Protein AF-A0A4Y9UIU7-F1 (afdb_monomer_lite)

pLDDT: mean 72.03, std 17.16, range [30.8, 91.81]

Foldseek 3Di:
DDDPVVLPPDDPPPDDQSLNSVCVVLDDFDLQDLVSLLVSLVVLVCLLVVLPPDDDDCNVSSVVSSVVSLVVNLVSLVSLVPHPDPDDPSSLVSVLVSCVSVPHDPVVSVVVVVVVVVVVVVD

Radius of gyration: 16.74 Å; chains: 1; bounding box: 35×34×52 Å

Secondary structure (DSSP, 8-state):
--SGGGGG---TT--S-HHHHHHHHH-PPPTT-HHHHHHHHHHHHHHHHHTTT--STTHHHHHHHHHHHHHHHHHHHHHHHH------HHHHHHHHHHHHHTT--HHHHHHHHHHHHHHHT--

Sequence (123 aa):
MGGFIKAATVRKDGRRDTAYYLMEALGEPEPNNVAEMVRFYETCAGFYDGSAGAKGDVAGLIERIREQVLDLVLAVGQAIHEMKSPYSRERVRVCLDYAMRAGMSAENVERERVRLEASQLVG

Structure (mmCIF, N/CA/C/O backbone):
data_AF-A0A4Y9UIU7-F1
#
_entry.id   AF-A0A4Y9UIU7-F1
#
loop_
_atom_site.group_PDB
_atom_site.id
_atom_site.type_symbol
_atom_site.label_atom_id
_atom_site.label_alt_id
_atom_site.label_comp_id
_atom_site.label_asym_id
_atom_site.label_entity_id
_atom_site.label_seq_id
_atom_site.pdbx_PDB_ins_code
_atom_site.Cartn_x
_atom_site.Cartn_y
_atom_site.Cartn_z
_atom_site.occupancy
_atom_site.B_iso_or_equiv
_atom_site.auth_seq_id
_atom_site.auth_comp_id
_atom_site.auth_asym_id
_atom_site.auth_atom_id
_atom_site.pdbx_PDB_model_num
ATOM 1 N N . MET A 1 1 ? 16.993 -13.059 2.459 1.00 40.78 1 MET A N 1
ATOM 2 C CA . MET A 1 1 ? 17.206 -12.119 1.334 1.00 40.78 1 MET A CA 1
ATOM 3 C C . MET A 1 1 ? 17.414 -12.924 0.055 1.00 40.78 1 MET A C 1
ATOM 5 O O . MET A 1 1 ? 18.257 -13.807 0.078 1.00 40.78 1 MET A O 1
ATOM 9 N N . GLY A 1 2 ? 16.638 -12.675 -1.012 1.00 30.88 2 GLY A N 1
ATOM 10 C CA . GLY A 1 2 ? 16.898 -13.259 -2.345 1.00 30.88 2 GLY A CA 1
ATOM 11 C C . GLY A 1 2 ? 15.711 -13.830 -3.144 1.00 30.88 2 GLY A C 1
ATOM 12 O O . GLY A 1 2 ? 15.934 -14.345 -4.234 1.00 30.88 2 GLY A O 1
ATOM 13 N N . GLY A 1 3 ? 14.468 -13.767 -2.649 1.00 30.80 3 GLY A N 1
ATOM 14 C CA . GLY A 1 3 ? 13.324 -14.445 -3.291 1.00 30.80 3 GLY A CA 1
ATOM 15 C C . GLY A 1 3 ? 12.620 -13.671 -4.417 1.00 30.80 3 GLY A C 1
ATOM 16 O O . GLY A 1 3 ? 12.250 -14.264 -5.424 1.00 30.80 3 GLY A O 1
ATOM 17 N N . PHE A 1 4 ? 12.466 -12.350 -4.285 1.00 40.66 4 PHE A N 1
ATOM 18 C CA . PHE A 1 4 ? 11.581 -11.565 -5.163 1.00 40.66 4 PHE A CA 1
ATOM 19 C C . PHE A 1 4 ? 12.152 -11.277 -6.560 1.00 40.66 4 PHE A C 1
ATOM 21 O O . PHE A 1 4 ? 11.406 -11.251 -7.534 1.00 40.66 4 PHE A O 1
ATOM 28 N N . ILE A 1 5 ? 13.477 -11.155 -6.704 1.00 37.56 5 ILE A N 1
ATOM 29 C CA . ILE A 1 5 ? 14.112 -10.858 -8.006 1.00 37.56 5 ILE A CA 1
ATOM 30 C C . ILE A 1 5 ? 14.001 -12.053 -8.979 1.00 37.56 5 ILE A C 1
ATOM 32 O O . ILE A 1 5 ? 14.087 -11.880 -10.191 1.00 37.56 5 ILE A O 1
ATOM 36 N N . LYS A 1 6 ? 13.725 -13.270 -8.484 1.00 33.81 6 LYS A N 1
ATOM 37 C CA . LYS A 1 6 ? 13.523 -14.452 -9.339 1.00 33.81 6 LYS A CA 1
ATOM 38 C C . LYS A 1 6 ? 12.153 -14.506 -10.025 1.00 33.81 6 LYS A C 1
ATOM 40 O O . LYS A 1 6 ? 12.049 -15.179 -11.046 1.00 33.81 6 LYS A O 1
ATOM 45 N N . ALA A 1 7 ? 11.141 -13.787 -9.535 1.00 40.50 7 ALA A N 1
ATOM 46 C CA . ALA A 1 7 ? 9.820 -13.739 -10.173 1.00 40.50 7 ALA A CA 1
ATOM 47 C C . ALA A 1 7 ? 9.818 -12.936 -11.490 1.00 40.50 7 ALA A C 1
ATOM 49 O O . ALA A 1 7 ? 8.937 -13.110 -12.323 1.00 40.50 7 ALA A O 1
ATOM 50 N N . ALA A 1 8 ? 10.848 -12.118 -11.732 1.00 39.47 8 ALA A N 1
ATOM 51 C CA . ALA A 1 8 ? 11.012 -11.341 -12.960 1.00 39.47 8 ALA A CA 1
ATOM 52 C C . ALA A 1 8 ? 11.629 -12.144 -14.129 1.00 39.47 8 ALA A C 1
ATOM 54 O O . ALA A 1 8 ? 12.274 -11.566 -15.005 1.00 39.47 8 ALA A O 1
ATOM 55 N N . THR A 1 9 ? 11.475 -13.475 -14.170 1.00 38.97 9 THR A N 1
ATOM 56 C CA . THR A 1 9 ? 11.912 -14.262 -15.337 1.00 38.97 9 THR A CA 1
ATOM 57 C C . THR A 1 9 ? 10.841 -14.228 -16.424 1.00 38.97 9 THR A C 1
ATOM 59 O O . THR A 1 9 ? 9.981 -15.099 -16.528 1.00 38.97 9 THR A O 1
ATOM 62 N N . VAL A 1 10 ? 10.927 -13.191 -17.258 1.00 40.75 10 VAL A N 1
ATOM 63 C CA . VAL A 1 10 ? 10.235 -13.076 -18.546 1.00 40.75 10 VAL A CA 1
ATOM 64 C C . VAL A 1 10 ? 10.506 -14.344 -19.365 1.00 40.75 10 VAL A C 1
ATOM 66 O O . VAL A 1 10 ? 11.645 -14.611 -19.760 1.00 40.75 10 VAL A O 1
ATOM 69 N N . ARG A 1 11 ? 9.474 -15.157 -19.616 1.00 39.66 11 ARG A N 1
ATOM 70 C CA . ARG A 1 11 ? 9.565 -16.245 -20.596 1.00 39.66 11 ARG A CA 1
ATOM 71 C C . ARG A 1 11 ? 9.667 -15.651 -22.006 1.00 39.66 11 ARG A C 1
ATOM 73 O O . ARG A 1 11 ? 9.054 -14.637 -22.328 1.00 39.66 11 ARG A O 1
ATOM 80 N N . LYS A 1 12 ? 10.449 -16.317 -22.861 1.00 39.03 12 LYS A N 1
ATOM 81 C CA . LYS A 1 12 ? 10.715 -15.968 -24.272 1.00 39.03 12 LYS A CA 1
ATOM 82 C C . LYS A 1 12 ? 9.478 -15.973 -25.194 1.00 39.03 12 LYS A C 1
ATOM 84 O O . LYS A 1 12 ? 9.623 -15.678 -26.374 1.00 39.03 12 LYS A O 1
ATOM 89 N N . ASP A 1 13 ? 8.296 -16.321 -24.695 1.00 44.06 13 ASP A N 1
ATOM 90 C CA . ASP A 1 13 ? 7.039 -16.429 -25.449 1.00 44.06 13 ASP A CA 1
ATOM 91 C C . ASP A 1 13 ? 6.150 -15.172 -25.361 1.00 44.06 13 ASP A C 1
ATOM 93 O O . ASP A 1 13 ? 5.113 -15.104 -26.022 1.00 44.06 13 ASP A O 1
ATOM 97 N N . GLY A 1 14 ? 6.573 -14.142 -24.615 1.00 45.38 14 GLY A N 1
ATOM 98 C CA . GLY A 1 14 ? 6.052 -12.777 -24.747 1.00 45.38 14 GLY A CA 1
ATOM 99 C C . GLY A 1 14 ? 4.582 -12.579 -24.366 1.00 45.38 14 GLY A C 1
ATOM 100 O O . GLY A 1 14 ? 3.991 -11.577 -24.762 1.00 45.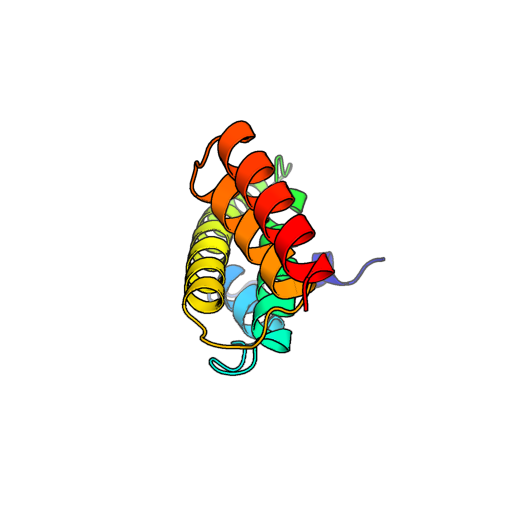38 14 GLY A O 1
ATOM 101 N N . ARG A 1 15 ? 3.963 -13.505 -23.623 1.00 44.19 15 ARG A N 1
ATOM 102 C CA . ARG A 1 15 ? 2.549 -13.399 -23.223 1.00 44.19 15 ARG A CA 1
ATOM 103 C C . ARG A 1 15 ? 2.309 -13.919 -21.811 1.00 44.19 15 ARG A C 1
ATOM 105 O O . ARG A 1 15 ? 1.774 -15.007 -21.636 1.00 44.19 15 ARG A O 1
ATOM 112 N N . ARG A 1 16 ? 2.703 -13.122 -20.820 1.00 46.44 16 ARG A N 1
ATOM 113 C CA . ARG A 1 16 ? 2.139 -13.056 -19.459 1.00 46.44 16 ARG A CA 1
ATOM 114 C C . ARG A 1 16 ? 2.777 -11.847 -18.786 1.00 46.44 16 ARG A C 1
ATOM 116 O O . ARG A 1 16 ? 3.996 -11.806 -18.645 1.00 46.44 16 ARG A O 1
ATOM 123 N N . ASP A 1 17 ? 1.965 -10.842 -18.473 1.00 50.41 17 ASP A N 1
ATOM 124 C CA . ASP A 1 17 ? 2.434 -9.602 -17.860 1.00 50.41 17 ASP A CA 1
ATOM 125 C C . ASP A 1 17 ? 3.129 -9.909 -16.533 1.00 50.41 17 ASP A C 1
ATOM 127 O O . ASP A 1 17 ? 2.620 -10.670 -15.714 1.00 50.41 17 ASP A O 1
ATOM 131 N N . THR A 1 18 ? 4.284 -9.306 -16.279 1.00 47.66 18 THR A N 1
ATOM 132 C CA . THR A 1 18 ? 4.966 -9.432 -14.983 1.00 47.66 18 THR A CA 1
ATOM 133 C C . THR A 1 18 ? 4.066 -8.956 -13.832 1.00 47.66 18 THR A C 1
ATOM 135 O O . THR A 1 18 ? 4.178 -9.479 -12.730 1.00 47.66 18 THR A O 1
ATOM 138 N N . ALA A 1 19 ? 3.123 -8.039 -14.091 1.00 43.84 19 ALA A N 1
ATOM 139 C CA . ALA A 1 19 ? 2.060 -7.665 -13.155 1.00 43.84 19 ALA A CA 1
ATOM 140 C C . ALA A 1 19 ? 1.084 -8.820 -12.869 1.00 43.84 19 ALA A C 1
ATOM 142 O O . ALA A 1 19 ? 0.694 -9.017 -11.725 1.00 43.84 19 ALA A O 1
ATOM 143 N N . TYR A 1 20 ? 0.752 -9.634 -13.876 1.00 43.62 20 TYR A N 1
ATOM 144 C CA . TYR A 1 20 ? -0.037 -10.858 -13.706 1.00 43.62 20 TYR A CA 1
ATOM 145 C C . TYR A 1 20 ? 0.715 -11.895 -12.869 1.00 43.62 20 TYR A C 1
ATOM 147 O O . TYR A 1 20 ? 0.118 -12.519 -12.007 1.00 43.62 20 TYR A O 1
ATOM 155 N N . TYR A 1 21 ? 2.033 -12.036 -13.059 1.00 50.69 21 TYR A N 1
ATOM 156 C CA . TYR A 1 21 ? 2.851 -12.921 -12.222 1.00 50.69 21 TYR A CA 1
ATOM 157 C C . TYR A 1 21 ? 3.011 -12.384 -10.798 1.00 50.69 21 TYR A C 1
ATOM 159 O O . TYR A 1 21 ? 3.053 -13.167 -9.859 1.00 50.69 21 TYR A O 1
ATOM 167 N N . LEU A 1 22 ? 3.084 -11.061 -10.619 1.00 51.28 22 LEU A N 1
ATOM 168 C CA . LEU A 1 22 ? 3.048 -10.448 -9.294 1.00 51.28 22 LEU A CA 1
ATOM 169 C C . LEU A 1 22 ? 1.698 -10.748 -8.628 1.00 51.28 22 LEU A C 1
ATOM 171 O O . LEU A 1 22 ? 1.681 -11.247 -7.517 1.00 51.28 22 LEU A O 1
ATOM 175 N N . MET A 1 23 ? 0.578 -10.549 -9.326 1.00 49.59 23 MET A N 1
ATOM 176 C CA . MET A 1 23 ? -0.759 -10.859 -8.810 1.00 49.59 23 MET A CA 1
ATOM 177 C C . MET A 1 23 ? -0.963 -12.361 -8.529 1.00 49.59 23 MET A C 1
ATOM 179 O O . MET A 1 23 ? -1.456 -12.706 -7.461 1.00 49.59 23 MET A O 1
ATOM 183 N N . GLU A 1 24 ? -0.511 -13.268 -9.406 1.00 49.16 24 GLU A N 1
ATOM 184 C CA . GLU A 1 24 ? -0.530 -14.727 -9.175 1.00 49.16 24 GLU A CA 1
ATOM 185 C C . GLU A 1 24 ? 0.385 -15.144 -8.015 1.00 49.16 24 GLU A C 1
ATOM 187 O O . GLU A 1 24 ? 0.018 -16.009 -7.223 1.00 49.16 24 GLU A O 1
ATOM 192 N N . ALA A 1 25 ? 1.580 -14.553 -7.902 1.00 53.06 25 ALA A N 1
ATOM 193 C CA . ALA A 1 25 ? 2.531 -14.869 -6.835 1.00 53.06 25 ALA A CA 1
ATOM 194 C C . ALA A 1 25 ? 2.100 -14.306 -5.477 1.00 53.06 25 ALA A C 1
ATOM 196 O O . ALA A 1 25 ? 2.523 -14.827 -4.444 1.00 53.06 25 ALA A O 1
ATOM 197 N N . LEU A 1 26 ? 1.295 -13.243 -5.478 1.00 54.97 26 LEU A N 1
ATOM 198 C CA . LEU A 1 26 ? 0.755 -12.633 -4.270 1.00 54.97 26 LEU A CA 1
ATOM 199 C C . LEU A 1 26 ? -0.567 -13.278 -3.836 1.00 54.97 26 LEU A C 1
ATOM 201 O O . LEU A 1 26 ? -0.825 -13.311 -2.635 1.00 54.97 26 LEU A O 1
ATOM 205 N N . GLY A 1 27 ? -1.340 -13.842 -4.774 1.00 56.97 27 GLY A N 1
ATOM 206 C CA . GLY A 1 27 ? -2.690 -14.362 -4.539 1.00 56.97 27 GLY A CA 1
ATOM 207 C C . GLY A 1 27 ? -3.673 -13.234 -4.207 1.00 56.97 27 GLY A C 1
ATOM 208 O O . GLY A 1 27 ? -3.333 -12.307 -3.478 1.00 56.97 27 GLY A O 1
ATOM 209 N N . GLU A 1 28 ? -4.899 -13.269 -4.737 1.00 65.38 28 GLU A N 1
ATOM 210 C CA . GLU A 1 28 ? -5.919 -12.302 -4.304 1.00 65.38 28 GLU A CA 1
ATOM 211 C C . GLU A 1 28 ? -6.196 -12.503 -2.801 1.00 65.38 28 GLU A C 1
ATOM 213 O O . GLU A 1 28 ? -6.477 -13.635 -2.393 1.00 65.38 28 GLU A O 1
ATOM 218 N N . PRO A 1 29 ? -6.088 -11.455 -1.961 1.00 74.81 29 PRO A N 1
ATOM 219 C CA . PRO A 1 29 ? -6.355 -11.588 -0.533 1.00 74.81 29 PRO A CA 1
ATOM 220 C C . PRO A 1 29 ? -7.841 -11.865 -0.300 1.00 74.81 29 PRO A C 1
ATOM 222 O O . PRO A 1 29 ? -8.696 -11.338 -1.016 1.00 74.81 29 PRO A O 1
ATOM 225 N N . GLU A 1 30 ? -8.179 -12.649 0.727 1.00 77.50 30 GLU A N 1
ATOM 226 C CA . GLU A 1 30 ? -9.582 -12.884 1.057 1.00 77.50 30 GLU A CA 1
ATOM 227 C C . GLU A 1 30 ? -10.275 -11.555 1.463 1.00 77.50 30 GLU A C 1
ATOM 229 O O . GLU A 1 30 ? -9.859 -10.922 2.441 1.00 77.50 30 GLU A O 1
ATOM 234 N N . PRO A 1 31 ? -11.366 -11.127 0.784 1.00 70.06 31 PRO A N 1
ATOM 235 C CA . PRO A 1 31 ? -11.926 -9.772 0.923 1.00 70.06 31 PRO A CA 1
ATOM 236 C C . PRO A 1 31 ? -12.409 -9.382 2.327 1.00 70.06 31 PRO A C 1
ATOM 238 O O . PRO A 1 31 ? -12.560 -8.200 2.627 1.00 70.06 31 PRO A O 1
ATOM 241 N N . ASN A 1 32 ? -12.665 -10.362 3.198 1.00 79.50 32 ASN A N 1
ATOM 242 C CA . ASN A 1 32 ? -13.147 -10.145 4.566 1.00 79.50 32 ASN A CA 1
ATOM 243 C C . ASN A 1 32 ? -12.083 -10.427 5.638 1.00 79.50 32 ASN A C 1
ATOM 245 O O . ASN A 1 32 ? -12.353 -10.304 6.834 1.00 79.50 32 ASN A O 1
ATOM 249 N N . ASN A 1 33 ? -10.866 -10.774 5.226 1.00 83.12 33 ASN A N 1
ATOM 250 C CA . ASN A 1 33 ? -9.776 -11.130 6.116 1.00 83.12 33 ASN A CA 1
ATOM 251 C C . ASN A 1 33 ? -8.779 -9.968 6.208 1.00 83.12 33 ASN A C 1
ATOM 253 O O . ASN A 1 33 ? -7.856 -9.840 5.406 1.00 83.12 33 ASN A O 1
ATOM 257 N N . VAL A 1 34 ? -8.957 -9.107 7.217 1.00 84.25 34 VAL A N 1
ATOM 258 C CA . VAL A 1 34 ? -8.118 -7.905 7.406 1.00 84.25 34 VAL A CA 1
ATOM 259 C C . VAL A 1 34 ? -6.630 -8.250 7.455 1.00 84.25 34 VAL A C 1
ATOM 261 O O . VAL A 1 34 ? -5.819 -7.512 6.908 1.00 84.25 34 VAL A O 1
ATOM 264 N N . ALA A 1 35 ? -6.256 -9.361 8.093 1.00 84.50 35 ALA A N 1
ATOM 265 C CA . ALA A 1 35 ? -4.854 -9.741 8.232 1.00 84.50 35 ALA A CA 1
ATOM 266 C C . ALA A 1 35 ? -4.226 -10.119 6.881 1.00 84.50 35 ALA A C 1
ATOM 268 O O . ALA A 1 35 ? -3.070 -9.783 6.627 1.00 84.50 35 ALA A O 1
ATOM 269 N N . GLU A 1 36 ? -4.971 -10.794 6.004 1.00 84.00 36 GLU A N 1
ATOM 270 C CA . GLU A 1 36 ? -4.527 -11.076 4.633 1.00 84.00 36 GLU A CA 1
ATOM 271 C C . GLU A 1 36 ? -4.461 -9.816 3.780 1.00 84.00 36 GLU A C 1
ATOM 273 O O . GLU A 1 36 ? -3.439 -9.575 3.139 1.00 84.00 36 GLU A O 1
ATOM 278 N N . MET A 1 37 ? -5.494 -8.975 3.845 1.00 85.38 37 MET A N 1
ATOM 279 C CA . MET A 1 37 ? -5.535 -7.696 3.135 1.00 85.38 37 MET A CA 1
ATOM 280 C C . MET A 1 37 ? -4.352 -6.797 3.524 1.00 85.38 37 MET A C 1
ATOM 282 O O . MET A 1 37 ? -3.705 -6.216 2.656 1.00 85.38 37 MET A O 1
ATOM 286 N N . VAL A 1 38 ? -4.011 -6.726 4.817 1.00 87.56 38 VAL A N 1
ATOM 287 C CA . VAL A 1 38 ? -2.845 -5.979 5.318 1.00 87.56 38 VAL A CA 1
ATOM 288 C C . VAL A 1 38 ? -1.534 -6.547 4.765 1.00 87.56 38 VAL A C 1
ATOM 290 O O . VAL A 1 38 ? -0.714 -5.779 4.267 1.00 87.56 38 VAL A O 1
ATOM 293 N N . ARG A 1 39 ? -1.330 -7.872 4.792 1.00 85.38 39 ARG A N 1
ATOM 294 C CA . ARG A 1 39 ? -0.112 -8.497 4.233 1.00 85.38 39 ARG A CA 1
ATOM 295 C C . ARG A 1 39 ? 0.027 -8.246 2.733 1.00 85.38 39 ARG A C 1
ATOM 297 O O . ARG A 1 39 ? 1.127 -7.990 2.237 1.00 85.38 39 ARG A O 1
ATOM 304 N N . PHE A 1 40 ? -1.087 -8.309 2.012 1.00 83.81 40 PHE A N 1
ATOM 305 C CA . PHE A 1 40 ? -1.120 -8.036 0.583 1.00 83.81 40 PHE A CA 1
ATOM 306 C C . PHE A 1 40 ? -0.789 -6.568 0.288 1.00 83.81 40 PHE A C 1
ATOM 308 O O . PHE A 1 40 ? 0.084 -6.290 -0.538 1.00 83.81 40 PHE A O 1
ATOM 315 N N . TYR A 1 41 ? -1.396 -5.638 1.033 1.00 88.69 41 TYR A N 1
ATOM 316 C CA . TYR A 1 41 ? -1.088 -4.208 0.966 1.00 88.69 41 TYR A CA 1
ATOM 317 C C . TYR A 1 41 ? 0.405 -3.941 1.197 1.00 88.69 41 TYR A C 1
ATOM 319 O O . TYR A 1 41 ? 1.049 -3.281 0.384 1.00 88.69 41 TYR A O 1
ATOM 327 N N . GLU A 1 42 ? 0.975 -4.483 2.278 1.00 86.31 42 GLU A N 1
ATOM 328 C CA . GLU A 1 42 ? 2.391 -4.311 2.629 1.00 86.31 42 GLU A CA 1
ATOM 329 C C . GLU A 1 42 ? 3.324 -4.802 1.524 1.00 86.31 42 GLU A C 1
ATOM 331 O O . GLU A 1 42 ? 4.332 -4.159 1.226 1.00 86.31 42 GLU A O 1
ATOM 336 N N . THR A 1 43 ? 2.981 -5.924 0.895 1.00 83.75 43 THR A N 1
ATOM 337 C CA . THR A 1 43 ? 3.809 -6.491 -0.166 1.00 83.75 43 THR A CA 1
ATOM 338 C C . THR A 1 43 ? 3.762 -5.633 -1.430 1.00 83.75 43 THR A C 1
ATOM 340 O O . THR A 1 43 ? 4.804 -5.374 -2.035 1.00 83.75 43 THR A O 1
ATOM 343 N N . CYS A 1 44 ? 2.581 -5.127 -1.796 1.00 83.88 44 CYS A N 1
ATOM 344 C CA . CYS A 1 44 ? 2.421 -4.215 -2.928 1.00 83.88 44 CYS A CA 1
ATOM 345 C C . CYS A 1 44 ? 3.142 -2.880 -2.682 1.00 83.88 44 CYS A C 1
ATOM 347 O O . CYS A 1 44 ? 3.909 -2.426 -3.532 1.00 83.88 44 CYS A O 1
ATOM 349 N N . ALA A 1 45 ? 2.976 -2.286 -1.495 1.00 84.44 45 ALA A N 1
ATOM 350 C CA . ALA A 1 45 ? 3.659 -1.051 -1.112 1.00 84.44 45 ALA A CA 1
ATOM 351 C C . ALA A 1 45 ? 5.186 -1.232 -1.110 1.00 84.44 45 ALA A C 1
ATOM 353 O O . ALA A 1 45 ? 5.911 -0.415 -1.676 1.00 84.44 45 ALA A O 1
ATOM 354 N N . GLY A 1 46 ? 5.674 -2.353 -0.567 1.00 82.81 46 GLY A N 1
ATOM 355 C CA . GLY A 1 46 ? 7.094 -2.696 -0.568 1.00 82.81 46 GLY A CA 1
ATOM 356 C C . GLY A 1 46 ? 7.675 -2.858 -1.974 1.00 82.81 46 GLY A C 1
ATOM 357 O O . GLY A 1 46 ? 8.795 -2.411 -2.226 1.00 82.81 46 GLY A O 1
ATOM 358 N N . PHE A 1 47 ? 6.921 -3.444 -2.912 1.00 82.44 47 PHE A N 1
ATOM 359 C CA . PHE A 1 47 ? 7.327 -3.484 -4.318 1.00 82.44 47 PHE A CA 1
ATOM 360 C C . PHE A 1 47 ? 7.365 -2.081 -4.928 1.00 82.44 47 PHE A C 1
ATOM 362 O O . PHE A 1 47 ? 8.361 -1.720 -5.553 1.00 82.44 47 PHE A O 1
ATOM 369 N N . TYR A 1 48 ? 6.306 -1.287 -4.754 1.00 85.56 48 TYR A N 1
ATOM 370 C CA . TYR A 1 48 ? 6.211 0.055 -5.330 1.00 85.56 48 TYR A CA 1
ATOM 371 C C . TYR A 1 48 ? 7.364 0.965 -4.877 1.00 85.56 48 TYR A C 1
ATOM 373 O O . TYR A 1 48 ? 7.984 1.643 -5.700 1.00 85.56 48 TYR A O 1
ATOM 381 N N . ASP A 1 49 ? 7.686 0.938 -3.583 1.00 84.12 49 ASP A N 1
ATOM 382 C CA . ASP A 1 49 ? 8.773 1.735 -3.014 1.00 84.12 49 ASP A CA 1
ATOM 383 C C . ASP A 1 49 ? 10.146 1.168 -3.417 1.00 84.12 49 ASP A C 1
ATOM 385 O O . ASP A 1 49 ? 11.037 1.907 -3.835 1.00 84.12 49 ASP A O 1
ATOM 389 N N . GLY A 1 50 ? 10.320 -0.157 -3.344 1.00 79.88 50 GLY A N 1
ATOM 390 C CA . GLY A 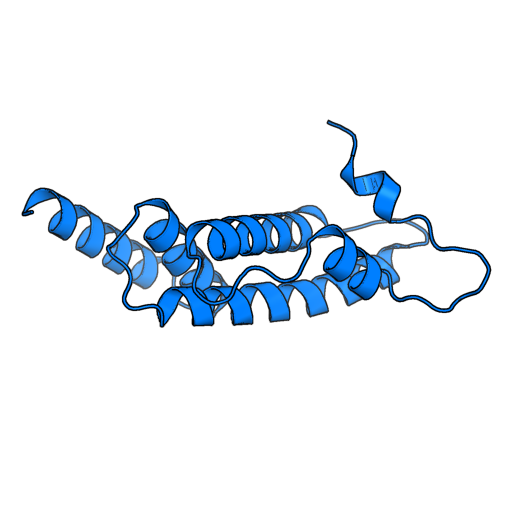1 50 ? 11.590 -0.828 -3.636 1.00 79.88 50 GLY A CA 1
ATOM 391 C C . GLY A 1 50 ? 11.973 -0.863 -5.118 1.00 79.88 50 GLY A C 1
ATOM 392 O O . GLY A 1 50 ? 13.137 -1.095 -5.444 1.00 79.88 50 GLY A O 1
ATOM 393 N N . SER A 1 51 ? 11.012 -0.643 -6.017 1.00 80.38 51 SER A N 1
ATOM 394 C CA . SER A 1 51 ? 11.229 -0.596 -7.468 1.00 80.38 51 SER A CA 1
ATOM 395 C C . SER A 1 51 ? 11.535 0.806 -8.001 1.00 80.38 51 SER A C 1
ATOM 397 O O . SER A 1 51 ? 11.858 0.942 -9.182 1.00 80.38 51 SER A O 1
ATOM 399 N N . ALA A 1 52 ? 11.478 1.838 -7.153 1.00 81.56 52 ALA A N 1
ATOM 400 C CA . ALA A 1 52 ? 11.747 3.210 -7.556 1.00 81.56 52 ALA A CA 1
ATOM 401 C C . ALA A 1 52 ? 13.188 3.386 -8.064 1.00 81.56 52 ALA A C 1
ATOM 403 O O . ALA A 1 52 ? 14.159 3.041 -7.386 1.00 81.56 52 ALA A O 1
ATOM 404 N N . GLY A 1 53 ? 13.335 3.972 -9.256 1.00 78.56 53 GLY A N 1
ATOM 405 C CA . GLY A 1 53 ? 14.652 4.267 -9.822 1.00 78.56 53 GLY A CA 1
ATOM 406 C C . GLY A 1 53 ? 15.368 3.033 -10.372 1.00 78.56 53 GLY A C 1
ATOM 407 O O . GLY A 1 53 ? 16.603 2.990 -10.379 1.00 78.56 53 GLY A O 1
ATOM 408 N N . ALA A 1 54 ? 14.605 2.035 -10.830 1.00 76.31 54 ALA A N 1
ATOM 409 C CA . ALA A 1 54 ? 15.134 0.869 -11.522 1.00 76.31 54 ALA A CA 1
ATOM 410 C C . ALA A 1 54 ? 16.018 1.271 -12.720 1.00 76.31 54 ALA A C 1
ATOM 412 O O . ALA A 1 54 ? 15.746 2.238 -13.431 1.00 76.31 54 ALA A O 1
ATOM 413 N N . LYS A 1 55 ? 17.100 0.517 -12.954 1.00 76.88 55 LYS A N 1
ATOM 414 C CA . LYS A 1 55 ? 18.089 0.786 -14.014 1.00 76.88 55 LYS A CA 1
ATOM 415 C C . LYS A 1 55 ? 18.331 -0.448 -14.877 1.00 76.88 55 LYS A C 1
ATOM 417 O O . LYS A 1 55 ? 18.129 -1.575 -14.431 1.00 76.88 55 LYS A O 1
ATOM 422 N N . GLY A 1 56 ? 18.830 -0.220 -16.090 1.00 78.50 56 GLY A N 1
ATOM 423 C CA . GLY A 1 56 ? 19.162 -1.269 -17.056 1.00 78.50 56 GLY A CA 1
ATOM 424 C C . GLY A 1 56 ? 18.011 -1.607 -18.002 1.00 78.50 56 GLY A C 1
ATOM 425 O O . GLY A 1 56 ? 16.999 -0.907 -18.049 1.00 78.50 56 GLY A O 1
ATOM 426 N N . ASP A 1 57 ? 18.173 -2.699 -18.745 1.00 71.81 57 ASP A N 1
ATOM 427 C CA . ASP A 1 57 ? 17.347 -3.040 -19.916 1.00 71.81 57 ASP A CA 1
ATOM 428 C C . ASP A 1 57 ? 15.857 -3.270 -19.606 1.00 71.81 57 ASP A C 1
ATOM 430 O O . ASP A 1 57 ? 15.017 -3.232 -20.502 1.00 71.81 57 ASP A O 1
ATOM 434 N N . VAL A 1 58 ? 15.507 -3.481 -18.334 1.00 75.94 58 VAL A N 1
ATOM 435 C CA . VAL A 1 58 ? 14.130 -3.731 -17.872 1.00 75.94 58 VAL A CA 1
ATOM 436 C C . VAL A 1 58 ? 13.507 -2.553 -17.113 1.00 75.94 58 VAL A C 1
ATOM 438 O O . VAL A 1 58 ? 12.369 -2.663 -16.660 1.00 75.94 58 VAL A O 1
ATOM 441 N N . ALA A 1 59 ? 14.197 -1.412 -16.989 1.00 76.81 59 ALA A N 1
ATOM 442 C CA . ALA A 1 59 ? 13.732 -0.264 -16.199 1.00 76.81 59 ALA A CA 1
ATOM 443 C C . ALA A 1 59 ? 12.347 0.248 -16.634 1.00 76.81 59 ALA A C 1
ATOM 445 O O . ALA A 1 59 ? 11.456 0.409 -15.806 1.00 76.81 59 ALA A O 1
ATOM 446 N N . GLY A 1 60 ? 12.117 0.411 -17.942 1.00 73.06 60 GLY A N 1
ATOM 447 C CA . GLY A 1 60 ? 10.821 0.870 -18.461 1.00 73.06 60 GLY A CA 1
ATOM 448 C C . GLY A 1 60 ? 9.680 -0.146 -18.311 1.00 73.06 60 GLY A C 1
ATOM 449 O O . GLY A 1 60 ? 8.509 0.216 -18.397 1.00 73.06 60 GLY A O 1
ATOM 450 N N . LEU A 1 61 ? 9.986 -1.431 -18.106 1.00 75.44 61 LEU A N 1
ATOM 451 C CA . LEU A 1 61 ? 8.981 -2.425 -17.724 1.00 75.44 61 LEU A CA 1
ATOM 452 C C . LEU A 1 61 ? 8.660 -2.307 -16.229 1.00 75.44 61 LEU A C 1
ATOM 454 O O . LEU A 1 61 ? 7.490 -2.319 -15.862 1.00 75.44 61 LEU A O 1
ATOM 458 N N . ILE A 1 62 ? 9.685 -2.147 -15.390 1.00 75.06 62 ILE A N 1
ATOM 459 C CA . ILE A 1 62 ? 9.529 -2.008 -13.939 1.00 75.06 62 ILE A CA 1
ATOM 460 C C . ILE A 1 62 ? 8.712 -0.763 -13.585 1.00 75.06 62 ILE A C 1
ATOM 462 O O . ILE A 1 62 ? 7.779 -0.884 -12.801 1.00 75.06 62 ILE A O 1
ATOM 466 N N . GLU A 1 63 ? 8.986 0.391 -14.197 1.00 78.88 63 GLU A N 1
ATOM 467 C CA . GLU A 1 63 ? 8.219 1.618 -13.923 1.00 78.88 63 GLU A CA 1
ATOM 468 C C . GLU A 1 63 ? 6.737 1.481 -14.320 1.00 78.88 63 GLU A C 1
ATOM 470 O O . GLU A 1 63 ? 5.860 1.892 -13.567 1.00 78.88 63 GLU A O 1
ATOM 475 N N . ARG A 1 64 ? 6.424 0.803 -15.434 1.00 76.94 64 ARG A N 1
ATOM 476 C CA . ARG A 1 64 ? 5.023 0.536 -15.820 1.00 76.94 64 ARG A CA 1
ATOM 477 C C . ARG A 1 64 ? 4.299 -0.376 -14.830 1.00 76.94 64 ARG A C 1
ATOM 479 O O . ARG A 1 64 ? 3.145 -0.134 -14.496 1.00 76.94 64 ARG A O 1
ATOM 486 N N . ILE A 1 65 ? 4.968 -1.425 -14.354 1.00 77.31 65 ILE A N 1
ATOM 487 C CA . ILE A 1 65 ? 4.399 -2.321 -13.334 1.00 77.31 65 ILE A CA 1
ATOM 488 C C . ILE A 1 65 ? 4.233 -1.567 -12.016 1.00 77.31 65 ILE A C 1
ATOM 490 O O . ILE A 1 65 ? 3.244 -1.754 -11.321 1.00 77.31 65 ILE A O 1
ATOM 494 N N . ARG A 1 66 ? 5.189 -0.703 -11.673 1.00 80.62 66 ARG A N 1
ATOM 495 C CA . ARG A 1 66 ? 5.160 0.110 -10.461 1.00 80.62 66 ARG A CA 1
ATOM 496 C C . ARG A 1 66 ? 3.914 0.997 -10.413 1.00 80.62 66 ARG A C 1
ATOM 498 O O . ARG A 1 66 ? 3.253 1.013 -9.382 1.00 80.62 66 ARG A O 1
ATOM 505 N N . GLU A 1 67 ? 3.544 1.653 -11.510 1.00 81.50 67 GLU A N 1
ATOM 506 C CA . GLU A 1 67 ? 2.290 2.422 -11.597 1.00 81.50 67 GLU A CA 1
ATOM 507 C C . GLU A 1 67 ? 1.053 1.544 -11.342 1.00 81.50 67 GLU A C 1
ATOM 509 O O . GLU A 1 67 ? 0.232 1.872 -10.492 1.00 81.50 67 GLU A O 1
ATOM 514 N N . GLN A 1 68 ? 0.963 0.373 -11.979 1.00 79.38 68 GLN A N 1
ATOM 515 C CA . GLN A 1 68 ? -0.150 -0.564 -11.756 1.00 79.38 68 GLN A CA 1
ATOM 516 C C . GLN A 1 68 ? -0.212 -1.083 -10.311 1.00 79.38 68 GLN A C 1
ATOM 518 O O . GLN A 1 68 ? -1.28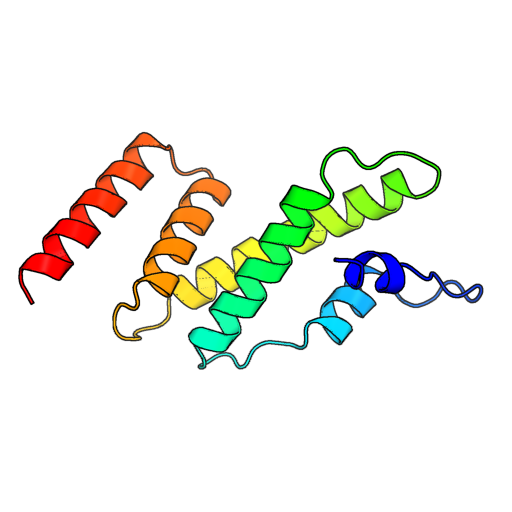9 -1.289 -9.753 1.00 79.38 68 GLN A O 1
ATOM 523 N N . VAL A 1 69 ? 0.946 -1.303 -9.684 1.00 81.38 69 VAL A N 1
ATOM 524 C CA . VAL A 1 69 ? 1.021 -1.722 -8.281 1.00 81.38 69 VAL A CA 1
ATOM 525 C C . VAL A 1 69 ? 0.576 -0.595 -7.351 1.00 81.38 69 VAL A C 1
ATOM 527 O O . VAL A 1 69 ? -0.052 -0.885 -6.337 1.00 81.38 69 VAL A O 1
ATOM 530 N N . LEU A 1 70 ? 0.832 0.674 -7.683 1.00 85.62 70 LEU A N 1
ATOM 531 C CA . LEU A 1 70 ? 0.309 1.800 -6.906 1.00 85.62 70 LEU A CA 1
ATOM 532 C C . LEU A 1 70 ? -1.222 1.810 -6.895 1.00 85.62 70 LEU A C 1
ATOM 534 O O . LEU A 1 70 ? -1.812 1.943 -5.824 1.00 85.62 70 LEU A O 1
ATOM 538 N N . ASP A 1 71 ? -1.860 1.612 -8.049 1.00 81.38 71 ASP A N 1
ATOM 539 C CA . ASP A 1 71 ? -3.324 1.540 -8.135 1.00 81.38 71 ASP A CA 1
ATOM 540 C C . ASP A 1 71 ? -3.882 0.426 -7.237 1.00 81.38 71 ASP A C 1
ATOM 542 O O . ASP A 1 71 ? -4.870 0.615 -6.524 1.00 81.38 71 ASP A O 1
ATOM 546 N N . LEU A 1 72 ? -3.199 -0.721 -7.206 1.00 81.50 72 LEU A N 1
ATOM 547 C CA . LEU A 1 72 ? -3.559 -1.848 -6.352 1.00 81.50 72 LEU A CA 1
ATOM 548 C C . LEU A 1 72 ? -3.373 -1.539 -4.857 1.00 81.50 72 LEU A C 1
ATOM 550 O O . LEU A 1 72 ? -4.246 -1.866 -4.054 1.00 81.50 72 LEU A O 1
ATOM 554 N N . VAL A 1 73 ? -2.274 -0.873 -4.480 1.00 85.25 73 VAL A N 1
ATOM 555 C CA . VAL A 1 73 ? -2.047 -0.381 -3.107 1.00 85.25 73 VAL A CA 1
ATOM 556 C C . VAL A 1 73 ? -3.204 0.519 -2.676 1.00 85.25 73 VAL A C 1
ATOM 558 O O . VAL A 1 73 ? -3.767 0.320 -1.600 1.00 85.25 73 VAL A O 1
ATOM 561 N N . LEU A 1 74 ? -3.600 1.474 -3.521 1.00 86.56 74 LEU A N 1
ATOM 562 C CA . LEU A 1 74 ? -4.693 2.399 -3.221 1.00 86.56 74 LEU A CA 1
ATOM 563 C C . LEU A 1 74 ? -6.040 1.673 -3.094 1.00 86.56 74 LEU A C 1
ATOM 565 O O . LEU A 1 74 ? -6.771 1.914 -2.133 1.00 86.56 74 LEU A O 1
ATOM 569 N N . ALA A 1 75 ? -6.347 0.746 -4.005 1.00 83.50 75 ALA A N 1
ATOM 570 C CA . ALA A 1 75 ? -7.589 -0.026 -3.975 1.00 83.50 75 ALA A CA 1
ATOM 571 C C . ALA A 1 75 ? -7.716 -0.886 -2.704 1.00 83.50 75 ALA A C 1
ATOM 573 O O . ALA A 1 75 ? -8.753 -0.878 -2.038 1.00 83.50 75 ALA A O 1
ATOM 574 N N . VAL A 1 76 ? -6.649 -1.595 -2.327 1.00 85.00 76 VAL A N 1
ATOM 575 C CA . VAL A 1 76 ? -6.631 -2.445 -1.125 1.00 85.00 76 VAL A CA 1
ATOM 576 C C . VAL A 1 76 ? -6.659 -1.594 0.147 1.00 85.00 76 VAL A C 1
ATOM 578 O O . VAL A 1 76 ? -7.362 -1.938 1.098 1.00 85.00 76 VAL A O 1
ATOM 581 N N . GLY A 1 77 ? -5.949 -0.462 0.165 1.00 86.81 77 GLY A N 1
ATOM 582 C CA . GLY A 1 77 ? -5.980 0.497 1.272 1.00 86.81 77 GLY A CA 1
ATOM 583 C C . GLY A 1 77 ? -7.386 1.040 1.531 1.00 86.81 77 GLY A C 1
ATOM 584 O O . GLY A 1 77 ? -7.841 1.053 2.678 1.00 86.81 77 GLY A O 1
ATOM 585 N N . GLN A 1 78 ? -8.110 1.396 0.466 1.00 85.88 78 GLN A N 1
ATOM 586 C CA . GLN A 1 78 ? -9.510 1.813 0.548 1.00 85.88 78 GLN A CA 1
ATOM 587 C C . GLN A 1 78 ? -10.411 0.690 1.083 1.00 85.88 78 GLN A C 1
ATOM 589 O O . GLN A 1 78 ? -11.199 0.925 1.998 1.00 85.88 78 GLN A O 1
ATOM 594 N N . ALA A 1 79 ? -10.260 -0.541 0.586 1.00 86.38 79 ALA A N 1
ATOM 595 C CA . ALA A 1 79 ? -11.041 -1.677 1.075 1.00 86.38 79 ALA A CA 1
ATOM 596 C C . ALA A 1 79 ? -10.822 -1.912 2.584 1.00 86.38 79 ALA A C 1
ATOM 598 O O . ALA A 1 79 ? -11.783 -2.015 3.343 1.00 86.38 79 ALA A O 1
ATOM 599 N N . ILE A 1 80 ? -9.568 -1.900 3.054 1.00 85.44 80 ILE A N 1
ATOM 600 C CA . ILE A 1 80 ? -9.227 -2.029 4.485 1.00 85.44 80 ILE A CA 1
ATOM 601 C C . ILE A 1 80 ? -9.831 -0.887 5.321 1.00 85.44 80 ILE A C 1
ATOM 603 O O . ILE A 1 80 ? -10.280 -1.107 6.457 1.00 85.44 80 ILE A O 1
ATOM 607 N N . HIS A 1 81 ? -9.846 0.334 4.779 1.00 85.12 81 HIS A N 1
ATOM 608 C CA . HIS A 1 81 ? -10.455 1.492 5.427 1.00 85.12 81 HIS A CA 1
ATOM 609 C C . HIS A 1 81 ? -11.966 1.297 5.642 1.00 85.12 81 HIS A C 1
ATOM 611 O O . HIS A 1 81 ? -12.460 1.563 6.739 1.00 85.12 81 HIS A O 1
ATOM 617 N N . GLU A 1 82 ? -12.677 0.754 4.654 1.00 85.69 82 GLU A N 1
ATOM 618 C CA . GLU A 1 82 ? -14.131 0.535 4.692 1.00 85.69 82 GLU A CA 1
ATOM 619 C C . GLU A 1 82 ? -14.572 -0.634 5.594 1.00 85.69 82 GLU A C 1
ATOM 621 O O . GLU A 1 82 ? -15.724 -0.686 6.041 1.00 85.69 82 GLU A O 1
ATOM 626 N N . MET A 1 83 ? -13.671 -1.566 5.917 1.00 83.69 83 MET A N 1
ATOM 627 C CA . MET A 1 83 ? -13.987 -2.713 6.774 1.00 83.69 83 MET A CA 1
ATOM 628 C C . MET A 1 83 ? -14.344 -2.285 8.208 1.00 83.69 83 MET A C 1
ATOM 630 O O . MET A 1 83 ? -13.545 -1.666 8.913 1.00 83.69 83 MET A O 1
ATOM 634 N N . LYS A 1 84 ? -15.515 -2.721 8.699 1.00 69.12 84 LYS A N 1
ATOM 635 C CA . LYS A 1 84 ? -16.013 -2.504 10.079 1.00 69.12 84 LYS A CA 1
ATOM 636 C C . LYS A 1 84 ? -15.348 -3.404 11.140 1.00 69.12 84 LYS A C 1
ATOM 638 O O . LYS A 1 84 ? -15.968 -3.752 12.142 1.00 69.12 84 LYS A O 1
ATOM 643 N N . SER A 1 85 ? -14.106 -3.825 10.912 1.00 65.00 85 SER A N 1
ATOM 644 C CA . SER A 1 85 ? -13.363 -4.699 11.828 1.00 65.00 85 SER A CA 1
ATOM 645 C C . SER A 1 85 ? -12.854 -3.924 13.052 1.00 65.00 85 SER A C 1
ATOM 647 O O . SER A 1 85 ? -12.531 -2.739 12.916 1.00 65.00 85 SER A O 1
ATOM 649 N N . PRO A 1 86 ? -12.715 -4.565 14.233 1.00 65.31 86 PRO A N 1
ATOM 650 C CA . PRO A 1 86 ? -12.031 -3.967 15.378 1.00 65.31 86 PRO A CA 1
ATOM 651 C C . PRO A 1 86 ? -10.657 -3.398 14.990 1.00 65.31 86 PRO A C 1
ATOM 653 O O . PRO A 1 86 ? -9.953 -3.943 14.133 1.00 65.31 86 PRO A O 1
ATOM 656 N N . TYR A 1 87 ? -10.296 -2.275 15.615 1.00 65.19 87 TYR A N 1
ATOM 657 C CA . TYR A 1 87 ? -9.045 -1.558 15.380 1.00 65.19 87 TYR A CA 1
ATOM 658 C C . TYR A 1 87 ? -7.841 -2.413 15.791 1.00 65.19 87 TYR A C 1
ATOM 660 O O . TYR A 1 87 ? -7.436 -2.405 16.950 1.00 65.19 87 TYR A O 1
ATOM 668 N N . SER A 1 88 ? -7.231 -3.122 14.840 1.00 75.00 88 SER A N 1
ATOM 669 C CA . SER A 1 88 ? -5.875 -3.635 15.026 1.00 75.00 88 SER A CA 1
ATOM 670 C C . SER A 1 88 ? -4.862 -2.526 14.733 1.00 75.00 88 SER A C 1
ATOM 672 O O . SER A 1 88 ? -5.066 -1.674 13.862 1.00 75.00 88 SER A O 1
ATOM 674 N N . ARG A 1 89 ? -3.744 -2.529 15.465 1.00 80.50 89 ARG A N 1
ATOM 675 C CA . ARG A 1 89 ? -2.643 -1.571 15.276 1.00 80.50 89 ARG A CA 1
ATOM 676 C C . ARG A 1 89 ? -2.120 -1.572 13.834 1.00 80.50 89 ARG A C 1
ATOM 678 O O . ARG A 1 89 ? -1.785 -0.524 13.291 1.00 80.50 89 ARG A O 1
ATOM 685 N N . GLU A 1 90 ? -2.090 -2.745 13.211 1.00 82.69 90 GLU A N 1
ATOM 686 C CA . GLU A 1 90 ? -1.637 -2.946 11.834 1.00 82.69 90 GLU A CA 1
ATOM 687 C C . GLU A 1 90 ? -2.599 -2.320 10.819 1.00 82.69 90 GLU A C 1
ATOM 689 O O . GLU A 1 90 ? -2.152 -1.602 9.926 1.00 82.69 90 GLU A O 1
ATOM 694 N N . 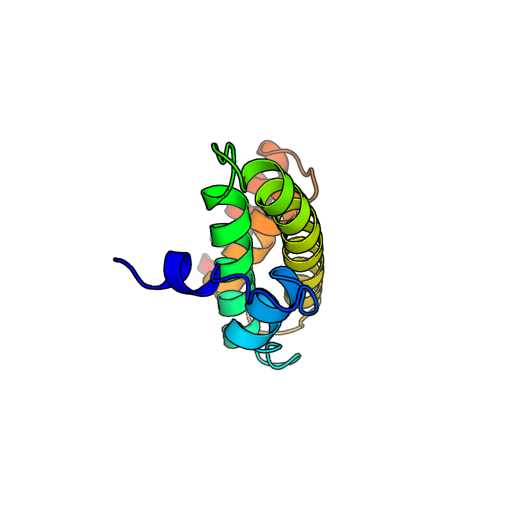ARG A 1 91 ? -3.917 -2.493 11.003 1.00 83.94 91 ARG A N 1
ATOM 695 C CA . ARG A 1 91 ? -4.933 -1.838 10.166 1.00 83.94 91 ARG A CA 1
ATOM 696 C C . ARG A 1 91 ? -4.809 -0.318 10.233 1.00 83.94 91 ARG A C 1
ATOM 698 O O . ARG A 1 91 ? -4.832 0.339 9.199 1.00 83.94 91 ARG A O 1
ATOM 705 N N . VAL A 1 92 ? -4.649 0.244 11.434 1.00 84.56 92 VAL A N 1
ATOM 706 C CA . VAL A 1 92 ? -4.468 1.697 11.611 1.00 84.56 92 VAL A CA 1
ATOM 707 C C . VAL A 1 92 ? -3.226 2.191 10.872 1.00 84.56 92 VAL A C 1
ATOM 709 O O . VAL A 1 92 ? -3.303 3.175 10.141 1.00 84.56 9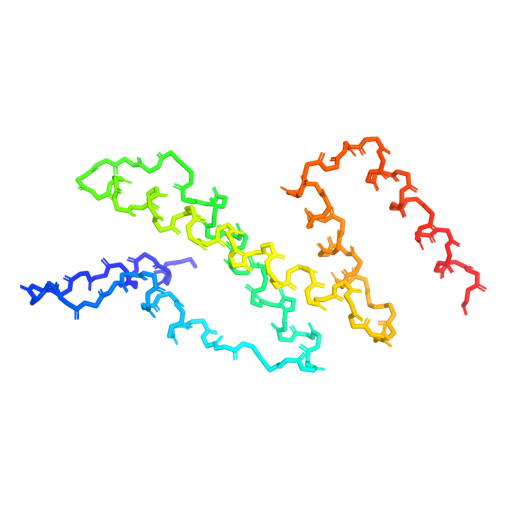2 VAL A O 1
ATOM 712 N N . ARG A 1 93 ? -2.101 1.484 11.014 1.00 8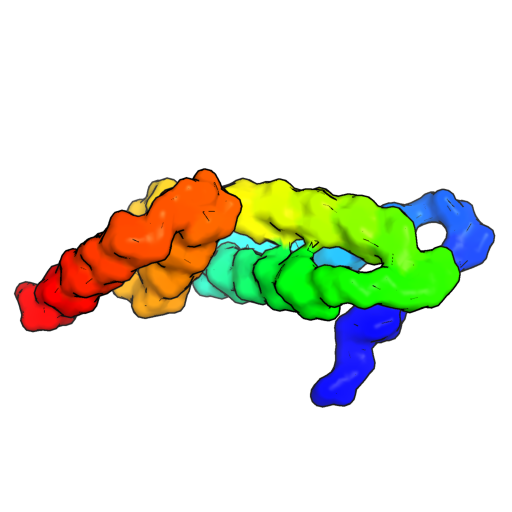8.00 93 ARG A N 1
ATOM 713 C CA . ARG A 1 93 ? -0.855 1.810 10.311 1.00 88.00 93 ARG A CA 1
ATOM 714 C C . ARG A 1 93 ? -1.052 1.829 8.794 1.00 88.00 93 ARG A C 1
ATOM 716 O O . ARG A 1 93 ? -0.606 2.771 8.147 1.00 88.00 93 ARG A O 1
ATOM 723 N N . VAL A 1 94 ? -1.736 0.824 8.243 1.00 89.00 94 VAL A N 1
ATOM 724 C CA . VAL A 1 94 ? -2.048 0.759 6.808 1.00 89.00 94 VAL A CA 1
ATOM 725 C C . VAL A 1 94 ? -2.964 1.905 6.380 1.00 89.00 94 VAL A C 1
ATOM 727 O O . VAL A 1 94 ? -2.677 2.545 5.378 1.00 89.00 94 VAL A O 1
ATOM 730 N N . CYS A 1 95 ? -4.006 2.237 7.147 1.00 87.81 95 CYS A N 1
ATOM 731 C CA . CYS A 1 95 ? -4.891 3.360 6.822 1.00 87.81 95 CYS A CA 1
ATOM 732 C C . CYS A 1 95 ? -4.159 4.715 6.801 1.00 87.81 95 CYS A C 1
ATOM 734 O O . CYS A 1 95 ? -4.471 5.562 5.967 1.00 87.81 95 CYS A O 1
ATOM 736 N N . LEU A 1 96 ? -3.191 4.928 7.699 1.00 89.19 96 LEU A N 1
ATOM 737 C CA . LEU A 1 96 ? -2.372 6.147 7.722 1.00 89.19 96 LEU A CA 1
ATOM 738 C C . LEU A 1 96 ? -1.383 6.199 6.547 1.00 89.19 96 LEU A C 1
ATOM 740 O O . LEU A 1 96 ? -1.204 7.254 5.942 1.00 89.19 96 LEU A O 1
ATOM 744 N N . ASP A 1 97 ? -0.768 5.068 6.194 1.00 91.81 97 ASP A N 1
ATOM 745 C CA . ASP A 1 97 ? 0.086 4.968 5.004 1.00 91.81 97 ASP A CA 1
ATOM 746 C C . ASP A 1 97 ? -0.716 5.212 3.715 1.00 91.81 97 ASP A C 1
ATOM 748 O O . ASP A 1 97 ? -0.323 6.034 2.888 1.00 91.81 97 ASP A O 1
ATOM 752 N N . TYR A 1 98 ? -1.891 4.588 3.599 1.00 89.69 98 TYR A N 1
ATOM 753 C CA . TYR A 1 98 ? -2.842 4.817 2.512 1.00 89.69 98 TYR A CA 1
ATOM 754 C C . TYR A 1 98 ? -3.207 6.301 2.387 1.00 89.69 98 TYR A C 1
ATOM 756 O O . TYR A 1 98 ? -3.115 6.867 1.300 1.00 89.69 98 TYR A O 1
ATOM 764 N N . ALA A 1 99 ? -3.551 6.955 3.499 1.00 87.25 99 ALA A N 1
ATOM 765 C CA . ALA A 1 99 ? -3.858 8.380 3.542 1.00 87.25 99 ALA A CA 1
ATOM 766 C C . ALA A 1 99 ? -2.727 9.253 2.972 1.00 87.25 99 ALA A C 1
ATOM 768 O O . ALA A 1 99 ? -2.990 10.140 2.158 1.00 87.25 99 ALA A O 1
ATOM 769 N N . MET A 1 100 ? -1.471 8.989 3.351 1.00 90.44 100 MET A N 1
ATOM 770 C CA . MET A 1 100 ? -0.317 9.698 2.782 1.00 90.44 100 MET A CA 1
ATOM 771 C C . MET A 1 100 ? -0.199 9.464 1.273 1.00 90.44 100 MET A C 1
ATOM 773 O O . MET A 1 100 ? -0.010 10.414 0.514 1.00 90.44 100 MET A O 1
ATOM 777 N N . ARG A 1 101 ? -0.342 8.211 0.821 1.00 88.62 101 ARG A N 1
ATOM 778 C CA . ARG A 1 101 ? -0.242 7.845 -0.604 1.00 88.62 101 ARG A CA 1
ATOM 779 C C . ARG A 1 101 ? -1.380 8.420 -1.447 1.00 88.62 101 ARG A C 1
ATOM 781 O O . ARG A 1 101 ? -1.157 8.748 -2.607 1.00 88.62 101 ARG A O 1
ATOM 788 N N . ALA A 1 102 ? -2.558 8.613 -0.860 1.00 87.44 102 ALA A N 1
ATOM 789 C CA . ALA A 1 102 ? -3.704 9.277 -1.479 1.00 87.44 102 ALA A CA 1
ATOM 790 C C . ALA A 1 102 ? -3.577 10.818 -1.522 1.00 87.44 102 ALA A C 1
ATOM 792 O O . ALA A 1 102 ? -4.500 11.501 -1.965 1.00 87.44 102 ALA A O 1
ATOM 793 N N . GLY A 1 103 ? -2.450 11.383 -1.071 1.00 86.94 103 GLY A N 1
ATOM 794 C CA . GLY A 1 103 ? -2.165 12.818 -1.147 1.00 86.94 103 GLY A CA 1
ATOM 795 C C . GLY A 1 103 ? -2.620 13.628 0.067 1.00 86.94 103 GLY A C 1
ATOM 796 O O . GLY A 1 103 ? -2.631 14.859 0.012 1.00 86.94 103 GLY A O 1
ATOM 797 N N . MET A 1 104 ? -2.984 12.978 1.176 1.00 88.38 104 MET A N 1
ATOM 798 C CA . MET A 1 104 ? -3.246 13.687 2.427 1.00 88.38 104 MET A CA 1
ATOM 799 C C . MET A 1 104 ? -1.943 14.274 2.987 1.00 88.38 104 MET A C 1
ATOM 801 O O . MET A 1 104 ? -0.887 13.642 2.940 1.00 88.38 104 MET A O 1
ATOM 805 N N . SER A 1 105 ? -2.004 15.490 3.535 1.00 87.88 105 SER A N 1
ATOM 806 C CA . SER A 1 105 ? -0.820 16.140 4.102 1.00 87.88 105 SER A CA 1
ATOM 807 C C . SER A 1 105 ? -0.291 15.390 5.328 1.00 87.88 105 SER A C 1
ATOM 809 O O . SER A 1 105 ? -1.061 14.867 6.137 1.00 87.88 105 SER A O 1
ATOM 811 N N . ALA A 1 106 ? 1.032 15.406 5.511 1.00 84.88 106 ALA A N 1
ATOM 812 C CA . ALA A 1 106 ? 1.683 14.782 6.663 1.00 84.88 106 ALA A CA 1
ATOM 813 C C . ALA A 1 106 ? 1.148 15.314 8.006 1.00 84.88 106 ALA A C 1
ATOM 815 O O . ALA A 1 106 ? 0.997 14.552 8.955 1.00 84.88 106 ALA A O 1
ATOM 816 N N . GLU A 1 107 ? 0.799 16.603 8.075 1.00 86.38 107 GLU A N 1
ATOM 817 C CA . GLU A 1 107 ? 0.205 17.212 9.271 1.00 86.38 107 GLU A CA 1
ATOM 818 C C . GLU A 1 107 ? -1.163 16.601 9.618 1.00 86.38 107 GLU A C 1
ATOM 820 O O . GLU A 1 107 ? -1.447 16.320 10.783 1.00 86.38 107 GLU A O 1
ATOM 825 N N . ASN A 1 108 ? -2.010 16.364 8.613 1.00 80.25 108 ASN A N 1
ATOM 826 C CA . ASN A 1 108 ? -3.323 15.756 8.820 1.00 80.25 108 ASN A CA 1
ATOM 827 C C . ASN A 1 108 ? -3.198 14.282 9.218 1.00 80.25 108 ASN A C 1
ATOM 829 O O . ASN A 1 108 ? -3.910 13.827 10.111 1.00 80.25 108 ASN A O 1
ATOM 833 N N . VAL A 1 109 ? -2.258 13.555 8.611 1.00 84.69 109 VAL A N 1
ATOM 834 C CA . VAL A 1 109 ? -1.988 12.154 8.960 1.00 84.69 109 VAL A CA 1
ATOM 835 C C . VAL A 1 109 ? -1.466 12.035 10.391 1.00 84.69 109 VAL A C 1
ATOM 837 O O . VAL A 1 109 ? -1.948 11.194 11.147 1.00 84.69 109 VAL A O 1
ATOM 840 N N . GLU A 1 110 ? -0.541 12.903 10.803 1.00 84.75 110 GLU A N 1
ATOM 841 C CA . GLU A 1 110 ? -0.009 12.898 12.169 1.00 84.75 110 GLU A CA 1
ATOM 842 C C . GLU A 1 110 ? -1.086 13.246 13.203 1.00 84.75 110 GLU A C 1
ATOM 844 O O . GLU A 1 110 ? -1.176 12.617 14.258 1.00 84.75 110 GLU A O 1
ATOM 849 N N . ARG A 1 111 ? -1.969 14.195 12.880 1.00 81.12 111 ARG A N 1
ATOM 850 C CA . ARG A 1 111 ? -3.120 14.538 13.723 1.00 81.12 111 ARG A CA 1
ATOM 851 C C . ARG A 1 111 ? -4.047 13.343 13.941 1.00 81.12 111 ARG A C 1
ATOM 853 O O . ARG A 1 111 ? -4.441 13.077 15.077 1.00 81.12 111 ARG A O 1
ATOM 860 N N . GLU A 1 112 ? -4.378 12.612 12.879 1.00 78.94 112 GLU A N 1
ATOM 861 C CA . GLU A 1 112 ? -5.211 11.411 12.986 1.00 78.94 112 GLU A CA 1
ATOM 862 C C . GLU A 1 112 ? -4.481 10.266 13.701 1.00 78.94 112 GLU A C 1
ATOM 864 O O . GLU A 1 112 ? -5.101 9.561 14.497 1.00 78.94 112 GLU A O 1
ATOM 869 N N . ARG A 1 113 ? -3.160 10.123 13.525 1.00 81.56 113 ARG A N 1
ATOM 870 C CA . ARG A 1 113 ? -2.348 9.168 14.296 1.00 81.56 113 ARG A CA 1
ATOM 871 C C . ARG A 1 113 ? -2.457 9.433 15.796 1.00 81.56 113 ARG A C 1
ATOM 873 O O . ARG A 1 113 ? -2.808 8.526 16.549 1.00 81.56 113 ARG A O 1
ATOM 880 N N . VAL A 1 114 ? -2.227 10.677 16.218 1.00 81.88 114 VAL A N 1
ATOM 881 C CA . VAL A 1 114 ? -2.316 11.091 17.628 1.00 81.88 114 VAL A CA 1
ATOM 882 C C . VAL A 1 114 ? -3.726 10.869 18.181 1.00 81.88 114 VAL A C 1
ATOM 884 O O . VAL A 1 114 ? -3.888 10.348 19.285 1.00 81.88 114 VAL A O 1
ATOM 887 N N . ARG A 1 115 ? -4.765 11.211 17.409 1.00 77.81 115 ARG A N 1
ATOM 888 C CA . ARG A 1 115 ? -6.166 10.980 17.794 1.00 77.81 115 ARG A CA 1
ATOM 889 C C . ARG A 1 115 ? -6.473 9.493 18.006 1.00 77.81 115 ARG A C 1
ATOM 891 O O . ARG A 1 115 ? -7.169 9.139 18.962 1.00 77.81 115 ARG A O 1
ATOM 898 N N . LEU A 1 116 ? -5.969 8.624 17.131 1.00 71.94 116 LEU A N 1
ATOM 899 C CA . LEU A 1 116 ? -6.160 7.176 17.229 1.00 71.94 116 LEU A CA 1
ATOM 900 C C . LEU A 1 116 ? -5.388 6.573 18.412 1.00 71.94 116 LEU A C 1
ATOM 902 O O . LEU A 1 116 ? -5.957 5.759 19.138 1.00 71.94 116 LEU A O 1
ATOM 906 N N . GLU A 1 117 ? -4.149 7.006 18.662 1.00 71.56 117 GLU A N 1
ATOM 907 C CA . GLU A 1 117 ? -3.354 6.584 19.829 1.00 71.56 117 GLU A CA 1
ATOM 908 C C . GLU A 1 117 ? -4.025 6.986 21.150 1.00 71.56 117 GLU A C 1
ATOM 910 O O . GLU A 1 117 ? -4.140 6.168 22.063 1.00 71.56 117 GLU A O 1
ATOM 915 N N . ALA A 1 118 ? -4.559 8.208 21.230 1.00 68.25 118 ALA A N 1
ATOM 916 C CA . ALA A 1 118 ? -5.318 8.668 22.390 1.00 68.25 118 ALA A CA 1
ATOM 917 C C . ALA A 1 118 ? -6.611 7.860 22.616 1.00 68.25 118 ALA A C 1
ATOM 919 O O . ALA A 1 118 ? -6.994 7.625 23.757 1.00 68.25 118 ALA A O 1
ATOM 920 N N . SER A 1 119 ? -7.267 7.396 21.547 1.00 64.44 119 SER A N 1
ATOM 921 C CA . SER A 1 119 ? -8.500 6.597 21.640 1.00 64.44 119 SER A CA 1
ATOM 922 C C . SER A 1 119 ? -8.251 5.161 22.120 1.00 64.44 119 SER A C 1
ATOM 924 O O . SER A 1 119 ? -9.133 4.562 22.727 1.00 64.44 119 SER A O 1
ATOM 926 N N . GLN A 1 120 ? -7.056 4.610 21.879 1.00 60.94 120 GLN A N 1
ATOM 927 C CA . GLN A 1 120 ? -6.661 3.272 22.342 1.00 60.94 120 GLN A CA 1
ATOM 928 C C . GLN A 1 120 ? -6.259 3.226 23.823 1.00 60.94 120 GLN A C 1
ATOM 930 O O . GLN A 1 120 ? -6.219 2.147 24.399 1.00 60.94 120 GLN A O 1
ATOM 935 N N . LEU A 1 121 ? -5.973 4.372 24.447 1.00 50.59 121 LEU A N 1
ATOM 936 C CA . LEU A 1 121 ? -5.649 4.470 25.878 1.00 50.59 121 LEU A CA 1
ATOM 937 C C . LEU A 1 121 ? -6.891 4.569 26.781 1.00 50.59 121 LEU A C 1
ATOM 939 O O . LEU A 1 121 ? -6.760 4.555 28.002 1.00 50.59 121 LEU A O 1
ATOM 943 N N . VAL A 1 122 ? -8.080 4.716 26.190 1.00 48.97 122 VAL A N 1
ATOM 944 C CA . VAL A 1 122 ? -9.348 4.963 26.901 1.00 48.97 122 VAL A CA 1
ATOM 945 C C . VAL A 1 122 ? -10.289 3.743 26.851 1.00 48.97 122 VAL A C 1
ATOM 947 O O . VAL A 1 122 ? -11.341 3.763 27.488 1.00 48.97 122 VAL A O 1
ATOM 950 N N . GLY A 1 123 ? -9.918 2.678 26.131 1.00 41.25 123 GLY A N 1
ATOM 951 C CA . GLY A 1 123 ? -10.655 1.407 26.049 1.00 41.25 123 GLY A CA 1
ATOM 952 C C . GLY A 1 123 ? -9.893 0.257 26.688 1.00 41.25 123 GLY A C 1
ATOM 953 O O . GLY A 1 123 ? -10.574 -0.659 27.196 1.00 41.25 123 GLY A O 1
#